Protein AF-A0A959T3L1-F1 (afdb_monomer_lite)

Sequence (41 aa):
WFIGVQFHPEYRSTVARPHPLFVHFVKAAVKQGAVSLKAEV

Secondary structure (DSSP, 8-state):
-----SS-GGGG--SSS--HHHHHHHHHHHHHHHHHTSS--

Foldseek 3Di:
DDDDDPDDCVVVADPVRGRVVVVVVVVVVCVVVVVVVPPPD

Radius of gyration: 13.71 Å; chains: 1; bounding box: 36×14×34 Å

pLDDT: mean 84.85, std 14.32, range [46.62, 94.69]

Structure (mmCIF, N/CA/C/O backbone):
data_AF-A0A959T3L1-F1
#
_entry.id   AF-A0A959T3L1-F1
#
loop_
_atom_site.group_PDB
_atom_site.id
_atom_site.type_symbol
_atom_site.label_atom_id
_atom_site.label_alt_id
_atom_site.label_comp_id
_atom_site.label_asym_id
_atom_site.label_entity_id
_atom_site.label_seq_id
_atom_site.pdbx_PDB_ins_code
_atom_site.Cartn_x
_atom_site.Cartn_y
_atom_site.Cartn_z
_atom_site.occupancy
_atom_site.B_iso_or_equiv
_atom_site.auth_seq_id
_atom_site.auth_comp_id
_atom_site.auth_asym_id
_atom_site.auth_atom_id
_atom_site.pdbx_PDB_model_num
ATOM 1 N N . TRP A 1 1 ? -0.856 3.469 11.993 1.00 83.50 1 TRP A N 1
ATOM 2 C CA . TRP A 1 1 ? -0.243 2.867 10.792 1.00 83.50 1 TRP A CA 1
ATOM 3 C C . TRP A 1 1 ? 0.884 3.784 10.364 1.00 83.50 1 TRP A C 1
ATOM 5 O O . TRP A 1 1 ? 0.606 4.956 10.152 1.00 83.50 1 TRP A O 1
ATOM 15 N N . PHE A 1 2 ? 2.12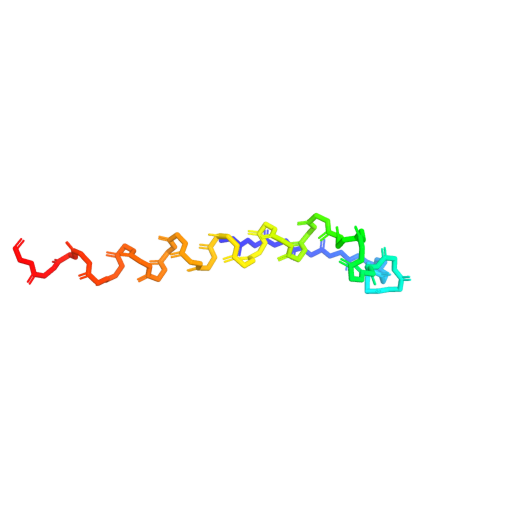8 3.303 10.329 1.00 88.19 2 PHE A N 1
ATOM 16 C CA . PHE A 1 2 ? 3.304 4.132 10.047 1.00 88.19 2 PHE A CA 1
ATOM 17 C C . PHE A 1 2 ? 4.380 3.275 9.371 1.00 88.19 2 PHE A C 1
ATOM 19 O O . PHE A 1 2 ? 4.884 2.335 9.981 1.00 88.19 2 PHE A O 1
ATOM 26 N N . ILE A 1 3 ? 4.654 3.544 8.092 1.00 90.75 3 ILE A N 1
ATOM 27 C CA . ILE A 1 3 ? 5.601 2.802 7.247 1.00 90.75 3 ILE A CA 1
ATOM 28 C C . ILE A 1 3 ? 6.291 3.807 6.321 1.00 90.75 3 ILE A C 1
ATOM 30 O O . ILE A 1 3 ? 5.615 4.661 5.749 1.00 90.75 3 ILE A O 1
ATOM 34 N N . GLY A 1 4 ? 7.607 3.671 6.146 1.00 91.44 4 GLY A N 1
ATOM 35 C CA . GLY A 1 4 ? 8.394 4.388 5.142 1.00 91.44 4 GLY A CA 1
ATOM 36 C C . GLY A 1 4 ? 9.063 3.412 4.175 1.00 91.44 4 GLY A C 1
ATOM 37 O O . GLY A 1 4 ? 9.452 2.314 4.572 1.00 91.44 4 GLY A O 1
ATOM 38 N N . VAL A 1 5 ? 9.182 3.802 2.906 1.00 93.19 5 VAL A N 1
ATOM 39 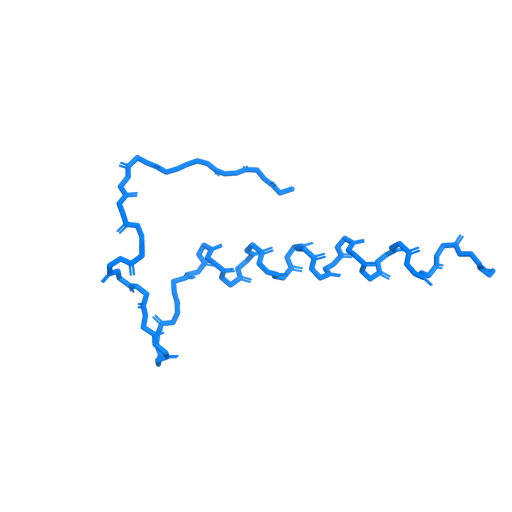C CA . VAL A 1 5 ? 9.875 3.025 1.869 1.00 93.19 5 VAL A CA 1
ATOM 40 C C . VAL A 1 5 ? 10.822 3.929 1.095 1.00 93.19 5 VAL A C 1
ATOM 42 O O . VAL A 1 5 ? 10.504 5.084 0.835 1.00 93.19 5 VAL A O 1
ATOM 45 N N . GLN A 1 6 ? 11.989 3.396 0.740 1.00 94.06 6 GLN A N 1
ATOM 46 C CA . GLN A 1 6 ? 13.001 4.132 -0.023 1.00 94.06 6 GLN A CA 1
ATOM 47 C C . GLN A 1 6 ? 12.823 3.986 -1.544 1.00 94.06 6 GLN A C 1
ATOM 49 O O . GLN A 1 6 ? 13.328 4.797 -2.315 1.00 94.06 6 GLN A O 1
ATOM 54 N N . PHE A 1 7 ? 12.135 2.930 -1.977 1.00 92.62 7 PHE A N 1
ATOM 55 C CA . PHE A 1 7 ? 11.815 2.665 -3.379 1.00 92.62 7 PHE A CA 1
ATOM 56 C C . PHE A 1 7 ? 10.442 3.240 -3.750 1.00 92.62 7 PHE A C 1
ATOM 58 O O . PHE A 1 7 ? 9.690 3.639 -2.869 1.00 92.62 7 PHE A O 1
ATOM 65 N N . HIS A 1 8 ? 10.118 3.232 -5.048 1.00 93.12 8 HIS A N 1
ATOM 66 C CA . HIS A 1 8 ? 8.880 3.780 -5.618 1.00 93.12 8 HIS A CA 1
ATOM 67 C C . HIS A 1 8 ? 7.824 2.667 -5.836 1.00 93.12 8 HIS A C 1
ATOM 69 O O . HIS A 1 8 ? 7.783 2.056 -6.914 1.00 93.12 8 HIS A O 1
ATOM 75 N N . PRO A 1 9 ? 7.009 2.302 -4.819 1.00 92.00 9 PRO A N 1
ATOM 76 C CA . PRO A 1 9 ? 5.983 1.259 -4.930 1.00 92.00 9 PRO A CA 1
ATOM 77 C C . PRO A 1 9 ? 4.841 1.617 -5.894 1.00 92.00 9 PRO A C 1
ATOM 79 O O . PRO A 1 9 ? 4.123 0.722 -6.347 1.00 92.00 9 PRO A O 1
ATOM 82 N N . GLU A 1 10 ? 4.663 2.897 -6.217 1.00 91.75 10 GLU A N 1
ATOM 83 C CA . GLU A 1 10 ? 3.638 3.409 -7.125 1.00 91.75 10 GLU A CA 1
ATOM 84 C C . GLU A 1 10 ? 3.785 2.845 -8.539 1.00 91.75 10 GLU A C 1
ATOM 86 O O . GLU A 1 10 ? 2.789 2.444 -9.136 1.00 91.75 10 GLU A O 1
ATOM 91 N N . TYR A 1 11 ? 5.015 2.679 -9.032 1.00 92.38 11 TYR A N 1
ATOM 92 C CA . TYR A 1 11 ? 5.263 2.155 -10.379 1.00 92.38 11 TYR A CA 1
ATOM 93 C C . TYR A 1 11 ? 4.866 0.685 -10.541 1.00 92.38 11 TYR A C 1
ATOM 95 O O . TYR A 1 11 ? 4.736 0.197 -11.661 1.00 92.38 11 TYR A O 1
ATOM 103 N N . ARG A 1 12 ? 4.676 -0.042 -9.434 1.00 88.19 12 ARG A N 1
ATOM 104 C CA . ARG A 1 12 ? 4.270 -1.455 -9.436 1.00 88.19 12 ARG A CA 1
ATOM 105 C C . ARG A 1 12 ? 2.819 -1.671 -9.009 1.00 88.19 12 ARG A C 1
ATOM 107 O O . ARG A 1 12 ? 2.394 -2.820 -8.895 1.00 88.19 12 ARG A O 1
ATOM 114 N N . SER A 1 13 ? 2.061 -0.603 -8.773 1.00 92.12 13 SER A N 1
ATOM 115 C CA . SER A 1 13 ? 0.641 -0.690 -8.441 1.00 92.12 13 SER A CA 1
ATOM 116 C C . SER A 1 13 ? -0.203 -0.516 -9.700 1.00 92.12 13 SER A C 1
ATOM 118 O O . SER A 1 13 ? -0.093 0.488 -10.395 1.00 92.12 13 SER A O 1
ATOM 120 N N . THR A 1 14 ? -1.077 -1.477 -9.988 1.00 91.62 14 THR A N 1
ATOM 121 C CA . THR A 1 14 ? -2.027 -1.401 -11.112 1.00 91.62 14 THR A CA 1
ATOM 122 C C . THR A 1 14 ? -3.448 -1.638 -10.617 1.00 91.62 14 THR A C 1
ATOM 124 O O . THR A 1 14 ? -3.641 -2.166 -9.524 1.00 91.62 14 THR A O 1
ATOM 127 N N . VAL A 1 15 ? -4.457 -1.292 -11.423 1.00 89.88 15 VAL A N 1
ATOM 128 C CA . VAL A 1 15 ? -5.871 -1.518 -11.065 1.00 89.88 15 VAL A CA 1
ATOM 129 C C . VAL A 1 15 ? -6.152 -3.006 -1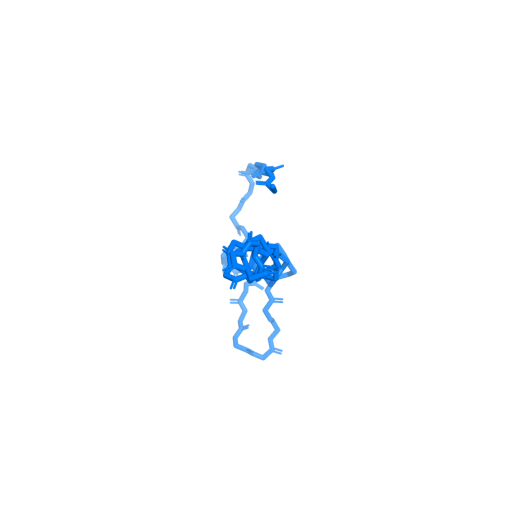0.818 1.00 89.88 15 VAL A C 1
ATOM 131 O O . VAL A 1 15 ? -6.786 -3.357 -9.829 1.00 89.88 15 VAL A O 1
ATOM 134 N N . ALA A 1 16 ? -5.634 -3.890 -11.678 1.00 94.06 16 ALA A N 1
ATOM 135 C CA . ALA A 1 16 ? -5.824 -5.337 -11.549 1.00 94.06 16 ALA A CA 1
ATOM 136 C C . ALA A 1 16 ? -4.966 -5.966 -10.435 1.00 94.06 16 ALA A C 1
ATOM 138 O O . ALA A 1 16 ? -5.338 -6.990 -9.865 1.00 94.06 16 ALA A O 1
ATOM 139 N N . ARG A 1 17 ? -3.806 -5.372 -10.123 1.00 93.12 17 ARG A N 1
ATOM 140 C CA . ARG A 1 17 ? -2.887 -5.827 -9.069 1.00 93.12 17 ARG A CA 1
ATOM 141 C C . ARG A 1 17 ? -2.422 -4.629 -8.241 1.00 93.12 17 ARG A C 1
ATOM 143 O O . ARG A 1 17 ? -1.341 -4.091 -8.505 1.00 93.12 17 ARG A O 1
ATOM 150 N N . PRO A 1 18 ? -3.230 -4.192 -7.262 1.00 94.00 18 PRO A N 1
ATOM 151 C CA . PRO A 1 18 ? -2.866 -3.072 -6.412 1.00 94.00 18 PRO A CA 1
ATOM 152 C C . PRO A 1 18 ? -1.735 -3.469 -5.464 1.00 94.00 18 PRO A C 1
ATOM 154 O O . PRO A 1 18 ? -1.706 -4.586 -4.938 1.00 94.00 18 PRO A O 1
ATOM 157 N N . HIS A 1 19 ? -0.798 -2.550 -5.229 1.00 94.62 19 HIS A N 1
ATOM 158 C CA . HIS A 1 19 ? 0.315 -2.833 -4.332 1.00 94.62 19 HIS A CA 1
ATOM 159 C C . HIS A 1 19 ? -0.195 -2.977 -2.884 1.00 94.62 19 HIS A C 1
ATOM 161 O O . HIS A 1 19 ? -0.926 -2.099 -2.406 1.00 94.62 19 HIS A O 1
ATOM 167 N N . PRO A 1 20 ? 0.211 -4.029 -2.143 1.00 94.12 20 PRO A N 1
ATOM 168 C CA . PRO A 1 20 ? -0.303 -4.297 -0.799 1.00 94.12 20 PRO A CA 1
ATOM 169 C C . PRO A 1 20 ? -0.167 -3.103 0.147 1.00 94.12 20 PRO A C 1
ATOM 171 O O . PRO A 1 20 ? -1.087 -2.811 0.904 1.00 94.12 20 PRO A O 1
ATOM 174 N N . LEU A 1 21 ? 0.944 -2.367 0.059 1.00 93.38 21 LEU A N 1
ATOM 175 C CA . LEU A 1 21 ? 1.202 -1.185 0.889 1.00 93.38 21 LEU A CA 1
ATOM 176 C C . LEU A 1 21 ? 0.039 -0.178 0.868 1.00 93.38 21 LEU A C 1
ATOM 178 O O . LEU A 1 21 ? -0.394 0.267 1.929 1.00 93.38 21 LEU A O 1
ATOM 182 N N . PHE A 1 22 ? -0.516 0.120 -0.310 1.00 93.50 22 PHE A N 1
ATOM 183 C CA . PHE A 1 22 ? -1.632 1.061 -0.441 1.00 93.50 22 PHE A CA 1
ATOM 184 C C . PHE A 1 22 ? -2.952 0.457 0.044 1.00 93.50 22 PHE A C 1
ATOM 186 O O . PHE A 1 22 ? -3.714 1.113 0.751 1.00 93.50 22 PHE A O 1
ATOM 193 N N . VAL A 1 23 ? -3.202 -0.821 -0.256 1.00 94.69 23 VAL A N 1
ATOM 194 C CA . VAL A 1 23 ? -4.413 -1.524 0.198 1.00 94.69 23 VAL A CA 1
ATOM 195 C C . VAL A 1 23 ? -4.471 -1.583 1.725 1.00 94.69 23 VAL A C 1
ATOM 197 O O . VAL A 1 23 ? -5.512 -1.314 2.326 1.00 94.69 23 VAL A O 1
ATOM 200 N N . HIS A 1 24 ? -3.357 -1.924 2.370 1.00 94.50 24 HIS A N 1
ATOM 201 C CA . HIS A 1 24 ? -3.288 -2.004 3.824 1.00 94.50 24 HIS A CA 1
ATOM 202 C C . HIS A 1 24 ? -3.341 -0.623 4.485 1.00 94.50 24 HIS A C 1
ATOM 204 O O . HIS A 1 24 ? -3.989 -0.497 5.524 1.00 94.50 24 HIS A O 1
ATOM 210 N N . PHE A 1 25 ? -2.755 0.407 3.864 1.00 94.12 25 PHE A N 1
ATOM 211 C CA . PHE A 1 25 ? -2.900 1.792 4.317 1.00 94.12 25 PHE A CA 1
ATOM 212 C C . PHE A 1 25 ? -4.376 2.207 4.381 1.00 94.12 25 PHE A C 1
ATOM 214 O O . PHE A 1 25 ? -4.850 2.622 5.439 1.00 94.12 25 PHE A O 1
ATOM 221 N N . VAL A 1 26 ? -5.130 2.004 3.295 1.00 92.81 26 VAL A N 1
ATOM 222 C CA . VAL A 1 26 ? -6.561 2.348 3.247 1.00 92.81 26 VAL A CA 1
ATOM 223 C C . VAL A 1 26 ? -7.364 1.520 4.249 1.00 92.81 26 VAL A C 1
ATOM 225 O O . VAL A 1 26 ? -8.168 2.073 4.994 1.00 92.81 26 VAL A O 1
ATOM 228 N N . LYS A 1 27 ? -7.116 0.207 4.350 1.00 93.06 27 LYS A N 1
ATOM 229 C CA . LYS A 1 27 ? -7.782 -0.645 5.352 1.00 93.06 27 LYS A CA 1
ATOM 230 C C . LYS A 1 27 ? -7.525 -0.168 6.782 1.00 93.06 27 LYS A C 1
ATOM 232 O O . LYS A 1 27 ? -8.444 -0.173 7.599 1.00 93.06 27 LYS A O 1
ATOM 237 N N . ALA A 1 28 ? -6.297 0.241 7.096 1.00 92.19 28 ALA A N 1
ATOM 238 C CA . ALA A 1 28 ? -5.957 0.767 8.411 1.00 92.19 28 ALA A CA 1
ATOM 239 C C . ALA A 1 28 ? -6.648 2.112 8.682 1.00 92.19 28 ALA A C 1
ATOM 241 O O . ALA A 1 28 ? -7.152 2.310 9.786 1.00 92.19 28 ALA A O 1
ATOM 242 N N . ALA A 1 29 ? -6.726 2.994 7.681 1.00 91.50 29 ALA A N 1
ATOM 243 C CA . ALA A 1 29 ? -7.450 4.259 7.776 1.00 91.50 29 ALA A CA 1
ATOM 244 C C . ALA A 1 29 ? -8.952 4.040 8.009 1.00 91.50 29 ALA A C 1
ATOM 246 O O . ALA A 1 29 ? -9.514 4.633 8.923 1.00 91.50 29 ALA A O 1
ATOM 247 N N . VAL A 1 30 ? -9.581 3.123 7.265 1.00 91.69 30 VAL A N 1
ATOM 248 C CA . VAL A 1 30 ? -10.993 2.753 7.463 1.00 91.69 30 VAL A CA 1
ATOM 249 C C . VAL A 1 30 ? -11.209 2.154 8.848 1.00 91.69 30 VAL A C 1
ATOM 251 O O . VAL A 1 30 ? -12.154 2.534 9.527 1.00 91.69 30 VAL A O 1
ATOM 254 N N . LYS A 1 31 ? -10.329 1.257 9.310 1.00 91.19 31 LYS A N 1
ATOM 255 C CA . LYS A 1 31 ? -10.441 0.668 10.651 1.00 91.19 31 LYS A CA 1
ATOM 256 C C . LYS A 1 31 ? -10.365 1.731 11.749 1.00 91.19 31 LYS A C 1
ATOM 258 O O . LYS A 1 31 ? -11.136 1.655 12.693 1.00 91.19 31 LYS A O 1
ATOM 263 N N . GLN A 1 32 ? -9.462 2.704 11.634 1.00 87.06 32 GLN A N 1
ATOM 264 C CA . GLN A 1 32 ? -9.342 3.779 12.626 1.00 87.06 32 GLN A CA 1
ATOM 265 C C . GLN A 1 32 ? -10.498 4.786 12.529 1.00 87.06 32 GLN A C 1
ATOM 267 O O . GLN A 1 32 ? -11.105 5.123 13.541 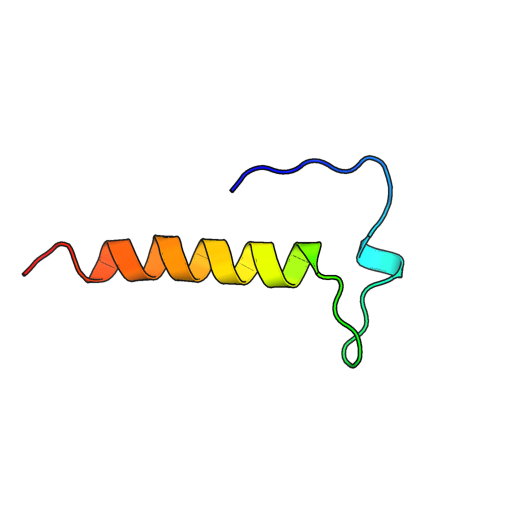1.00 87.06 32 GLN A O 1
ATOM 272 N N . GLY A 1 33 ? -10.870 5.206 11.318 1.00 80.62 33 GLY A N 1
ATOM 273 C CA . GLY A 1 33 ? -11.984 6.131 11.098 1.00 80.62 33 GLY A CA 1
ATOM 274 C C . GLY A 1 33 ? -13.342 5.551 11.507 1.00 80.62 33 GLY A C 1
ATOM 275 O O . GLY A 1 33 ? -14.146 6.240 12.124 1.00 80.62 33 GLY A O 1
ATOM 276 N N . ALA A 1 34 ? -13.584 4.264 11.245 1.00 64.06 34 ALA A N 1
ATOM 277 C CA . ALA A 1 34 ? -14.822 3.589 11.638 1.00 64.06 34 ALA A CA 1
ATOM 278 C C . ALA A 1 34 ? -14.937 3.367 13.155 1.00 64.06 34 ALA A C 1
ATOM 280 O O . ALA A 1 34 ? -16.049 3.252 13.667 1.00 64.06 34 ALA A O 1
A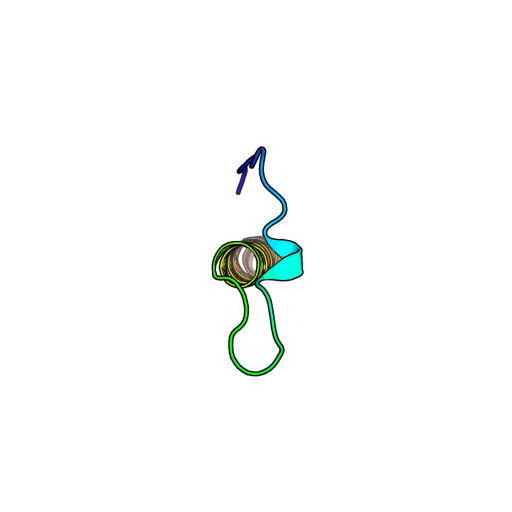TOM 281 N N . VAL A 1 35 ? -13.814 3.315 13.880 1.00 59.25 35 VAL A N 1
ATOM 282 C CA . VAL A 1 35 ? -13.817 3.260 15.351 1.00 59.25 35 VAL A CA 1
ATOM 283 C C . VAL A 1 35 ? -14.208 4.616 15.946 1.00 59.25 35 VAL A C 1
ATOM 285 O O . VAL A 1 35 ? -14.916 4.641 16.947 1.00 59.25 35 VAL A O 1
ATOM 288 N N . SER A 1 36 ? -13.864 5.732 15.292 1.00 57.78 36 SER A N 1
ATOM 289 C CA . SER A 1 36 ? -14.237 7.073 15.766 1.00 57.78 36 SER A CA 1
ATOM 290 C C . SER A 1 36 ? -15.747 7.343 15.736 1.00 57.78 36 SER A C 1
ATOM 292 O O . SER A 1 36 ? -16.218 8.145 16.526 1.00 57.78 36 SER A O 1
ATOM 294 N N . LEU A 1 37 ? -16.513 6.681 14.859 1.00 61.38 37 LEU A N 1
ATOM 295 C CA . LEU A 1 37 ? -17.965 6.896 14.723 1.00 61.38 37 LEU A CA 1
ATOM 296 C C . LEU A 1 37 ? -18.816 5.968 15.608 1.00 61.38 37 LEU A C 1
ATOM 298 O O . LEU A 1 37 ? -20.033 6.114 15.651 1.00 61.38 37 LEU A O 1
ATOM 302 N N . LYS A 1 38 ? -18.201 4.988 16.284 1.00 58.19 38 LYS A N 1
ATOM 303 C CA . LYS A 1 38 ? -18.896 4.037 17.174 1.00 58.19 38 LYS A CA 1
ATOM 304 C C . LYS A 1 38 ? -18.621 4.275 18.660 1.00 58.19 38 LYS A C 1
ATOM 306 O O . LYS A 1 38 ? -19.070 3.484 19.479 1.00 58.19 38 LYS A O 1
ATOM 311 N N . ALA A 1 39 ? -17.876 5.325 19.000 1.00 56.50 39 ALA A N 1
ATOM 312 C CA . ALA A 1 39 ? -17.461 5.625 20.369 1.00 56.50 39 ALA A CA 1
ATOM 313 C C . ALA A 1 39 ? -18.401 6.599 21.116 1.00 56.50 39 ALA A C 1
ATOM 315 O O . ALA A 1 39 ? -18.082 7.000 22.229 1.00 56.50 39 ALA A O 1
ATOM 316 N N . GLU A 1 40 ? -19.544 6.968 20.530 1.00 50.00 40 GLU A N 1
ATOM 317 C CA . GLU A 1 40 ? -20.439 8.021 21.042 1.00 50.00 40 GLU A CA 1
ATOM 318 C C . GLU A 1 40 ? -21.911 7.576 21.170 1.00 50.00 40 GLU A C 1
ATOM 320 O O . GLU A 1 40 ? -22.822 8.358 20.905 1.00 50.00 40 GLU A O 1
ATOM 325 N N . VAL A 1 41 ? -22.163 6.322 21.578 1.00 46.62 41 VAL A N 1
ATOM 326 C CA . VAL A 1 41 ? -23.490 5.876 22.061 1.00 46.62 41 VAL A CA 1
ATOM 327 C C . VAL A 1 41 ? -23.344 4.915 23.232 1.00 46.62 41 VAL A C 1
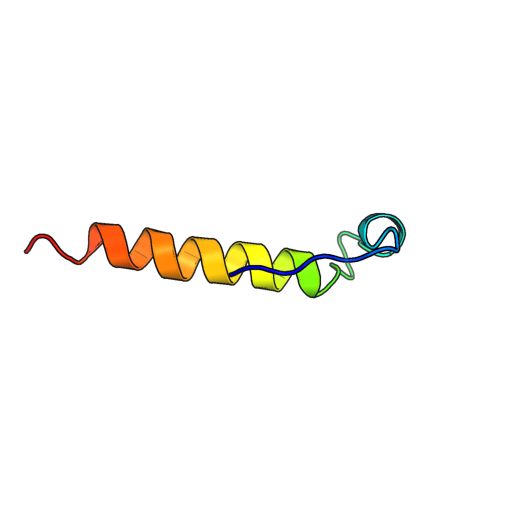ATOM 329 O O . VAL A 1 41 ? -22.589 3.929 23.077 1.00 46.62 41 VAL A O 1
#